Protein AF-A0A2I1GDS0-F1 (afdb_monomer_lite)

Structure (mmCIF, N/CA/C/O backbone):
data_AF-A0A2I1GDS0-F1
#
_entry.id   AF-A0A2I1GDS0-F1
#
loop_
_atom_site.group_PDB
_atom_site.id
_atom_site.type_symbol
_atom_site.label_atom_id
_atom_site.label_alt_id
_atom_site.label_comp_id
_atom_site.label_asym_id
_atom_site.label_entity_id
_atom_site.label_seq_id
_atom_site.pdbx_PDB_ins_code
_atom_site.Cartn_x
_atom_site.Cartn_y
_atom_site.Cartn_z
_atom_site.occupancy
_atom_site.B_iso_or_equiv
_atom_site.auth_seq_id
_atom_site.auth_comp_id
_atom_site.auth_asym_id
_atom_site.auth_atom_id
_atom_site.pdbx_PDB_model_num
ATOM 1 N N . ASP A 1 1 ? 11.858 3.551 -2.880 1.00 56.56 1 ASP A N 1
ATOM 2 C CA . ASP A 1 1 ? 11.805 3.220 -4.313 1.00 56.56 1 ASP A CA 1
ATOM 3 C C . ASP A 1 1 ? 11.439 4.483 -5.085 1.00 56.56 1 ASP A C 1
ATOM 5 O O . ASP A 1 1 ? 10.442 5.107 -4.745 1.00 56.56 1 ASP A O 1
ATOM 9 N N . GLY A 1 2 ? 12.269 4.949 -6.021 1.00 64.50 2 GLY A N 1
ATOM 10 C CA . GLY A 1 2 ? 12.108 6.280 -6.642 1.00 64.50 2 GLY A CA 1
ATOM 11 C C . GLY A 1 2 ? 10.943 6.406 -7.636 1.00 64.50 2 GLY A C 1
ATOM 12 O O . GLY A 1 2 ? 10.672 7.502 -8.114 1.00 64.50 2 GLY A O 1
ATOM 13 N N . LYS A 1 3 ? 10.263 5.295 -7.953 1.00 78.25 3 LYS A N 1
ATOM 14 C CA . LYS A 1 3 ? 9.218 5.182 -8.991 1.00 78.25 3 LYS A CA 1
ATOM 15 C C . LYS A 1 3 ? 7.833 4.825 -8.429 1.00 78.25 3 LYS A C 1
ATOM 17 O O . LYS A 1 3 ? 7.006 4.235 -9.123 1.00 78.25 3 LYS A O 1
ATOM 22 N N . HIS A 1 4 ? 7.586 5.132 -7.155 1.00 80.50 4 HIS A N 1
ATOM 23 C CA . HIS A 1 4 ? 6.299 4.880 -6.506 1.00 80.50 4 HIS A CA 1
ATOM 24 C C . HIS A 1 4 ? 5.542 6.187 -6.296 1.00 80.50 4 HIS A C 1
ATOM 26 O O . HIS A 1 4 ? 5.938 7.023 -5.486 1.00 80.50 4 HIS A O 1
ATOM 32 N N . THR A 1 5 ? 4.432 6.342 -7.009 1.00 84.19 5 THR A N 1
ATOM 33 C CA . THR A 1 5 ? 3.526 7.479 -6.852 1.00 84.19 5 THR A CA 1
ATOM 34 C C . THR A 1 5 ? 2.312 7.051 -6.038 1.00 84.19 5 THR A C 1
ATOM 36 O O . THR A 1 5 ? 1.703 6.012 -6.294 1.00 84.19 5 THR A O 1
ATOM 39 N N . ILE A 1 6 ? 1.958 7.844 -5.029 1.00 83.38 6 ILE A N 1
ATOM 40 C CA . ILE A 1 6 ? 0.810 7.589 -4.158 1.00 83.38 6 ILE A CA 1
ATOM 41 C C . ILE A 1 6 ? -0.181 8.740 -4.343 1.00 83.38 6 ILE A C 1
ATOM 43 O O . ILE A 1 6 ? 0.145 9.898 -4.100 1.00 83.38 6 ILE A O 1
ATOM 47 N N . HIS A 1 7 ? -1.396 8.407 -4.760 1.00 83.19 7 HIS A N 1
ATOM 48 C CA . HIS A 1 7 ? -2.513 9.314 -4.975 1.00 83.19 7 HIS A CA 1
ATOM 49 C C . HIS A 1 7 ? -3.502 9.204 -3.811 1.00 83.19 7 HIS A C 1
ATOM 51 O O . HIS A 1 7 ? -4.085 8.140 -3.576 1.00 83.19 7 HIS A O 1
ATOM 57 N N . TYR A 1 8 ? -3.688 10.302 -3.079 1.00 78.94 8 TYR A N 1
ATOM 58 C CA . TYR A 1 8 ? -4.606 10.364 -1.947 1.00 78.94 8 TYR A CA 1
ATOM 59 C C . TYR A 1 8 ? -5.020 11.795 -1.594 1.00 78.94 8 TYR A C 1
ATOM 61 O O . TYR A 1 8 ? -4.268 12.743 -1.826 1.00 78.94 8 TYR A O 1
ATOM 69 N N . ASP A 1 9 ? -6.178 11.924 -0.947 1.00 68.19 9 ASP A N 1
ATOM 70 C CA . ASP A 1 9 ? -6.580 13.144 -0.247 1.00 68.19 9 ASP A CA 1
ATOM 71 C C . ASP A 1 9 ? -5.935 13.190 1.147 1.00 68.19 9 ASP A C 1
ATOM 73 O O . ASP A 1 9 ? -5.856 12.167 1.828 1.00 68.19 9 ASP A O 1
ATOM 77 N N . LYS A 1 10 ? -5.425 14.369 1.548 1.00 68.25 10 LYS A N 1
ATOM 78 C CA . LYS A 1 10 ? -4.581 14.614 2.743 1.00 68.25 10 LYS A CA 1
ATOM 79 C C . LYS A 1 10 ? -4.877 13.670 3.927 1.00 68.25 10 LYS A C 1
ATOM 81 O O . LYS A 1 10 ? -5.989 13.660 4.440 1.00 68.25 10 LYS A O 1
ATOM 86 N N . GLY A 1 11 ? -3.843 12.986 4.433 1.00 67.94 11 GLY A N 1
ATOM 87 C CA . GLY A 1 11 ? -3.918 12.160 5.652 1.00 67.94 11 GLY A CA 1
ATOM 88 C C . GLY A 1 11 ? -3.932 10.641 5.437 1.00 67.94 11 GLY A C 1
ATOM 89 O O . GLY A 1 11 ? -4.123 9.894 6.394 1.00 67.94 11 GLY A O 1
ATOM 90 N N . PHE A 1 12 ? -3.716 10.167 4.210 1.00 74.19 12 PHE A N 1
ATOM 91 C CA . PHE A 1 12 ? -3.593 8.740 3.919 1.00 74.19 12 PHE A CA 1
ATOM 92 C C . PHE A 1 12 ? -2.168 8.230 4.151 1.00 74.19 12 PHE A C 1
ATOM 94 O O . PHE A 1 12 ? -1.207 8.724 3.562 1.00 74.19 12 PHE A O 1
ATOM 101 N N . GLU A 1 13 ? -2.062 7.187 4.967 1.00 76.94 13 GLU A N 1
ATOM 102 C CA . GLU A 1 13 ? -0.879 6.340 5.056 1.00 76.94 13 GLU A CA 1
ATOM 103 C C . GLU A 1 13 ? -1.105 5.093 4.188 1.00 76.94 13 GLU A C 1
ATOM 105 O O . GLU A 1 13 ? -2.076 4.364 4.429 1.00 76.94 13 GLU A O 1
ATOM 110 N N . PRO A 1 14 ? -0.241 4.821 3.194 1.00 79.25 14 PRO A N 1
ATOM 111 C CA . PRO A 1 14 ? -0.316 3.596 2.407 1.00 79.25 14 PRO A CA 1
ATOM 112 C C . PRO A 1 14 ? -0.259 2.353 3.296 1.00 79.25 14 PRO A C 1
ATOM 114 O O . PRO A 1 14 ? 0.518 2.291 4.247 1.00 79.25 14 PRO A O 1
ATOM 117 N N . ILE A 1 15 ? -1.054 1.340 2.951 1.00 85.44 15 ILE A N 1
ATOM 118 C CA . ILE A 1 15 ? -1.012 0.018 3.585 1.00 85.44 15 ILE A CA 1
ATOM 119 C C . ILE A 1 15 ? 0.313 -0.666 3.243 1.00 85.44 15 ILE A C 1
ATOM 121 O O . ILE A 1 15 ? 0.944 -1.250 4.117 1.00 85.44 15 ILE A O 1
ATOM 125 N N . VAL A 1 16 ? 0.736 -0.566 1.979 1.00 83.06 16 VAL A N 1
ATOM 126 C CA . VAL A 1 16 ? 1.991 -1.134 1.478 1.00 83.06 16 VAL A CA 1
ATOM 127 C C . VAL A 1 16 ? 2.834 -0.037 0.841 1.00 83.06 16 VAL A C 1
ATOM 129 O O . VAL A 1 16 ? 2.360 0.704 -0.025 1.00 83.06 16 VAL A O 1
ATOM 132 N N . ILE A 1 17 ? 4.089 0.047 1.284 1.00 80.75 17 ILE A N 1
ATOM 133 C CA . ILE A 1 17 ? 5.100 0.989 0.783 1.00 80.75 17 ILE A CA 1
ATOM 134 C C . ILE A 1 17 ? 6.173 0.243 -0.016 1.00 80.75 17 ILE A C 1
ATOM 136 O O . ILE A 1 17 ? 6.672 0.761 -1.012 1.00 80.75 17 ILE A O 1
ATOM 140 N N . ASP A 1 18 ? 6.489 -0.994 0.354 1.00 81.25 18 ASP A N 1
ATOM 141 C CA . ASP A 1 18 ? 7.549 -1.758 -0.298 1.00 81.25 18 ASP A CA 1
ATOM 142 C C . ASP A 1 18 ? 7.093 -2.374 -1.613 1.00 81.25 18 ASP A C 1
ATOM 144 O O . ASP A 1 18 ? 5.922 -2.711 -1.798 1.00 81.25 18 ASP A O 1
ATOM 148 N N 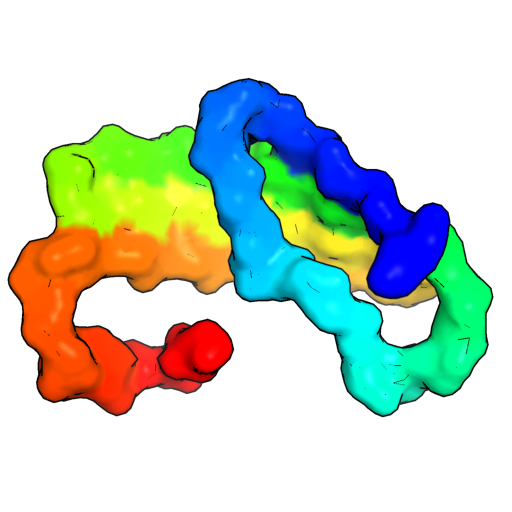. LYS A 1 19 ? 8.029 -2.489 -2.554 1.00 81.00 19 LYS A N 1
ATOM 149 C CA . LYS A 1 19 ? 7.840 -3.208 -3.812 1.00 81.00 19 LYS A CA 1
ATOM 150 C C . LYS A 1 19 ? 7.579 -4.685 -3.547 1.00 81.00 19 LYS A C 1
ATOM 152 O O . LYS A 1 19 ? 8.176 -5.281 -2.654 1.00 81.00 19 LYS A O 1
ATOM 157 N N . GLU A 1 20 ? 6.703 -5.274 -4.352 1.00 81.25 20 GLU A N 1
ATOM 158 C CA . GLU A 1 20 ? 6.436 -6.703 -4.342 1.00 81.25 20 GLU A CA 1
ATOM 159 C C . GLU A 1 20 ? 7.750 -7.510 -4.434 1.00 81.25 20 GLU A C 1
ATOM 161 O O . GLU A 1 20 ? 8.463 -7.393 -5.435 1.00 81.25 20 GLU A O 1
ATOM 166 N N . PRO A 1 21 ? 8.080 -8.358 -3.437 1.00 80.81 21 PRO A N 1
ATOM 167 C CA . PRO A 1 21 ? 9.392 -9.010 -3.355 1.00 80.81 21 PRO A CA 1
ATOM 168 C C . PRO A 1 21 ? 9.637 -10.035 -4.471 1.00 80.81 21 PRO A C 1
ATOM 170 O O . PRO A 1 21 ? 10.772 -10.432 -4.709 1.00 80.81 21 PRO A O 1
ATOM 173 N N . TRP A 1 22 ? 8.584 -10.462 -5.169 1.00 80.38 22 TRP A N 1
ATOM 174 C CA . TRP A 1 22 ? 8.665 -11.362 -6.321 1.00 80.38 22 TRP A CA 1
ATOM 175 C C . TRP A 1 22 ? 8.848 -10.636 -7.661 1.00 80.38 22 TRP A C 1
ATOM 177 O O . TRP A 1 22 ? 8.968 -11.296 -8.693 1.00 80.38 22 TRP A O 1
ATOM 187 N N . VAL A 1 23 ? 8.861 -9.299 -7.684 1.00 79.12 23 VAL A N 1
ATOM 188 C CA . VAL A 1 23 ? 9.123 -8.532 -8.906 1.00 79.12 23 VAL A CA 1
ATOM 189 C C . VAL A 1 23 ? 10.552 -8.005 -8.869 1.00 79.12 23 VAL A C 1
ATOM 191 O O . VAL A 1 23 ? 10.881 -7.093 -8.112 1.00 79.12 23 VAL A O 1
ATOM 194 N N . MET A 1 24 ? 11.413 -8.571 -9.710 1.00 78.75 24 MET A N 1
ATOM 195 C CA . MET A 1 24 ? 12.832 -8.203 -9.764 1.00 78.75 24 MET A CA 1
ATOM 196 C C . MET A 1 24 ? 13.041 -6.867 -10.494 1.00 78.75 24 MET A C 1
ATOM 198 O O . MET A 1 24 ? 13.768 -6.006 -10.007 1.00 78.75 24 MET A O 1
ATOM 202 N N . ASP A 1 25 ? 12.320 -6.636 -11.594 1.00 82.25 25 ASP A N 1
ATOM 203 C CA . ASP A 1 25 ? 12.449 -5.437 -12.436 1.00 82.25 25 ASP A CA 1
ATOM 204 C C . ASP A 1 25 ? 11.968 -4.168 -11.734 1.00 82.25 25 ASP A C 1
ATOM 206 O O . ASP A 1 25 ? 10.951 -4.192 -11.047 1.00 82.25 25 ASP A O 1
ATOM 210 N N . GLU A 1 26 ? 12.630 -3.032 -11.939 1.00 80.88 26 GLU A N 1
ATOM 211 C CA . GLU A 1 26 ? 12.055 -1.733 -11.579 1.00 80.88 26 GLU A CA 1
ATOM 212 C C . GLU A 1 26 ? 10.881 -1.379 -12.502 1.00 80.88 26 GLU A C 1
ATOM 214 O O . GLU A 1 26 ? 10.960 -1.536 -13.721 1.00 80.88 26 GLU A O 1
ATOM 219 N N . TYR A 1 27 ? 9.803 -0.842 -11.937 1.00 85.00 27 TYR A N 1
ATOM 220 C CA . TYR A 1 27 ? 8.653 -0.356 -12.697 1.00 85.00 27 TYR A CA 1
ATOM 221 C C . TYR A 1 27 ? 8.003 0.827 -11.990 1.00 85.00 27 TYR A C 1
ATOM 223 O O . TYR A 1 27 ? 8.180 1.029 -10.789 1.00 85.00 27 TYR A O 1
ATOM 231 N N . GLU A 1 28 ? 7.248 1.609 -12.756 1.00 85.75 28 GLU A N 1
ATOM 232 C CA . GLU A 1 28 ? 6.364 2.618 -12.189 1.00 85.75 28 GLU A CA 1
ATOM 233 C C . GLU A 1 28 ? 5.185 1.945 -11.510 1.00 85.75 28 GLU A C 1
ATOM 235 O O . GLU A 1 28 ? 4.487 1.116 -12.101 1.00 85.75 28 GLU A O 1
ATOM 240 N N . ARG A 1 29 ? 4.960 2.321 -10.257 1.00 88.38 29 ARG A N 1
ATOM 241 C CA . ARG A 1 29 ? 3.864 1.799 -9.460 1.00 88.38 29 ARG A CA 1
ATOM 242 C C . ARG A 1 29 ? 3.026 2.947 -8.947 1.00 88.38 29 ARG A C 1
ATOM 244 O O . ARG A 1 29 ? 3.544 3.857 -8.303 1.00 88.38 29 ARG A O 1
ATOM 251 N N . ASN A 1 30 ? 1.723 2.851 -9.172 1.00 88.88 30 ASN A N 1
ATOM 252 C CA . ASN A 1 30 ? 0.766 3.844 -8.715 1.00 88.88 30 ASN A CA 1
ATOM 253 C C . ASN A 1 30 ? -0.108 3.243 -7.620 1.00 88.88 30 ASN A C 1
ATOM 255 O O . ASN A 1 30 ? -0.678 2.165 -7.778 1.00 88.88 30 ASN A O 1
ATOM 259 N N . SER A 1 31 ? -0.191 3.926 -6.486 1.00 89.75 31 SER A N 1
ATOM 260 C CA . SER A 1 31 ? -1.087 3.580 -5.389 1.00 89.75 31 SER A CA 1
ATOM 261 C C . SER A 1 31 ? -2.206 4.594 -5.292 1.00 89.75 31 SER A C 1
ATOM 263 O O . SER A 1 31 ? -1.946 5.787 -5.329 1.00 89.75 31 SER A O 1
ATOM 265 N N . TYR A 1 32 ? -3.431 4.125 -5.114 1.00 90.38 32 TYR A N 1
ATOM 266 C CA . TYR A 1 32 ? -4.615 4.962 -4.992 1.00 90.38 32 TYR A CA 1
ATOM 267 C C . TYR A 1 32 ? -5.347 4.617 -3.702 1.00 90.38 32 TYR A C 1
ATOM 269 O O . TYR A 1 32 ? -5.635 3.446 -3.445 1.00 90.38 32 TYR A O 1
ATOM 277 N N . CYS A 1 33 ? -5.676 5.630 -2.907 1.00 91.06 33 CYS A N 1
ATOM 278 C CA . CYS A 1 33 ? -6.664 5.489 -1.845 1.00 91.06 33 CYS A CA 1
ATOM 279 C C . CYS A 1 33 ? -8.060 5.501 -2.478 1.00 91.06 33 CYS A C 1
ATOM 281 O O . CYS A 1 33 ? -8.518 6.540 -2.945 1.00 91.06 33 CYS A O 1
ATOM 283 N N . LEU A 1 34 ? -8.723 4.345 -2.525 1.00 91.00 34 LEU A N 1
ATOM 284 C CA . LEU A 1 34 ? -10.087 4.249 -3.053 1.00 91.00 34 LEU A CA 1
ATOM 285 C C . LEU A 1 34 ? -11.128 4.635 -2.004 1.00 91.00 34 LEU A C 1
ATOM 287 O O . LEU A 1 34 ? -12.190 5.157 -2.330 1.00 91.00 34 LEU A O 1
ATOM 291 N N . TYR A 1 35 ? -10.841 4.322 -0.744 1.00 89.62 35 TYR A N 1
ATOM 292 C CA . TYR A 1 35 ? -11.744 4.571 0.363 1.00 89.62 35 TYR A CA 1
ATOM 293 C C . TYR A 1 35 ? -10.957 4.668 1.659 1.00 89.62 35 TYR A C 1
ATOM 295 O O . TYR A 1 35 ? -10.125 3.809 1.953 1.00 89.62 35 TYR A O 1
ATOM 303 N N . GLN A 1 36 ? -11.275 5.674 2.464 1.00 87.56 36 GLN A N 1
ATOM 304 C CA . GLN A 1 36 ? -10.830 5.740 3.842 1.00 87.56 36 GLN A CA 1
ATOM 305 C C . GLN A 1 36 ? -11.976 6.238 4.711 1.00 87.56 36 GLN A C 1
ATOM 307 O O . GLN A 1 36 ? -12.578 7.276 4.436 1.00 87.56 36 GLN A O 1
ATOM 312 N N . LYS A 1 37 ? -12.270 5.503 5.780 1.00 87.69 37 LYS A N 1
ATOM 313 C CA . LYS A 1 37 ? -13.253 5.916 6.776 1.00 87.69 37 LYS A CA 1
ATOM 314 C C . LYS A 1 37 ? -12.687 5.736 8.169 1.00 87.69 37 LYS A C 1
ATOM 316 O O . LYS A 1 37 ? -12.242 4.650 8.536 1.00 87.69 37 LYS A O 1
ATOM 321 N N . LYS A 1 38 ? -12.739 6.817 8.942 1.00 86.75 38 LYS A N 1
ATOM 322 C CA . LYS A 1 38 ? -12.393 6.833 10.358 1.00 86.75 38 LYS A CA 1
ATOM 323 C C . LYS A 1 38 ? -13.673 6.928 11.180 1.00 86.75 38 LYS A C 1
ATOM 325 O O . LYS A 1 38 ? -14.385 7.924 11.106 1.00 86.75 38 LYS A O 1
ATOM 330 N N . GLU A 1 39 ? -13.952 5.892 11.957 1.00 86.00 39 GLU A N 1
ATOM 331 C CA . GLU A 1 39 ? -15.027 5.852 12.946 1.00 86.00 39 GLU A CA 1
ATOM 332 C C . GLU A 1 39 ? -14.398 5.648 14.322 1.00 86.00 39 GLU A C 1
ATOM 334 O O . GLU A 1 39 ? -13.955 4.551 14.661 1.00 86.00 39 GLU A O 1
ATOM 339 N N . ASN A 1 40 ? -14.350 6.711 15.127 1.00 84.50 40 ASN A N 1
ATOM 340 C CA . ASN A 1 40 ? -13.707 6.710 16.442 1.00 84.50 40 ASN A CA 1
ATOM 341 C C . ASN A 1 40 ? -12.230 6.265 16.357 1.00 84.50 40 ASN A C 1
ATOM 343 O O . ASN A 1 40 ? -11.401 6.969 15.774 1.00 84.50 40 ASN A O 1
ATOM 347 N N . THR A 1 41 ? -11.908 5.103 16.932 1.00 83.38 41 THR A N 1
ATOM 348 C CA . THR A 1 41 ? -10.579 4.470 16.935 1.00 83.38 41 THR A CA 1
ATOM 349 C C . THR A 1 41 ? -10.359 3.529 15.756 1.00 83.38 41 THR A C 1
ATOM 35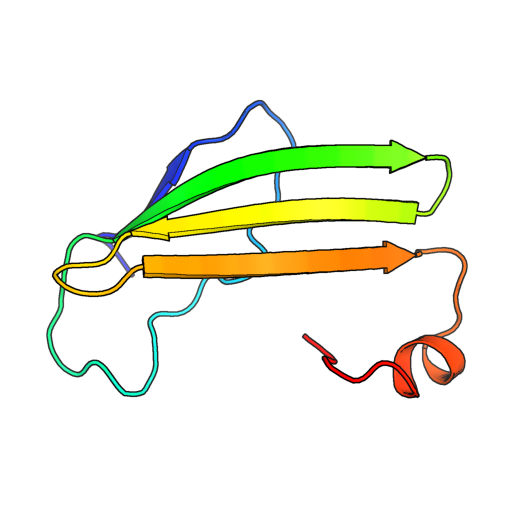1 O O . THR A 1 41 ? -9.247 3.042 15.563 1.00 83.38 41 THR A O 1
ATOM 354 N N . ARG A 1 42 ? -11.405 3.237 14.975 1.00 83.75 42 ARG A N 1
ATOM 355 C CA . ARG A 1 42 ? -11.351 2.286 13.870 1.00 83.75 42 ARG A CA 1
ATOM 356 C C . ARG A 1 42 ? -11.166 3.019 12.550 1.00 83.75 42 ARG A C 1
ATOM 358 O O . ARG A 1 42 ? -11.967 3.873 12.178 1.00 83.75 42 ARG A O 1
ATOM 365 N N . ILE A 1 43 ? -10.121 2.654 11.823 1.00 86.88 43 ILE A N 1
ATOM 366 C CA . ILE A 1 43 ? -9.800 3.189 10.502 1.00 86.88 43 ILE A CA 1
ATOM 367 C C . ILE A 1 43 ? -9.900 2.042 9.504 1.00 86.88 43 ILE A C 1
ATOM 369 O O . ILE A 1 43 ? -9.252 1.009 9.661 1.00 86.88 43 ILE A O 1
ATOM 373 N N . GLN A 1 44 ? -10.730 2.215 8.483 1.00 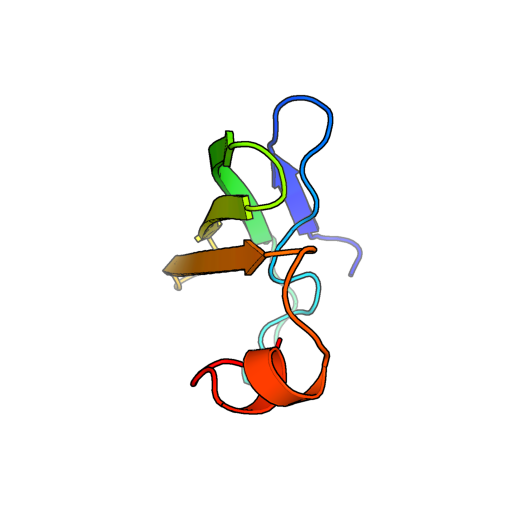87.94 44 GLN A N 1
ATOM 374 C CA . GLN A 1 44 ? -10.837 1.290 7.361 1.00 87.94 44 GLN A CA 1
ATOM 375 C C . GLN A 1 44 ? -10.288 1.960 6.116 1.00 87.94 44 GLN A C 1
ATOM 377 O O . GLN A 1 44 ? -10.686 3.079 5.793 1.00 87.94 44 GLN A O 1
ATOM 382 N N . THR A 1 45 ? -9.399 1.260 5.425 1.00 88.88 45 THR A N 1
ATOM 383 C CA . THR A 1 45 ? -8.695 1.767 4.253 1.00 88.88 45 THR A CA 1
ATOM 384 C C . THR A 1 45 ? -8.756 0.731 3.137 1.00 88.88 45 THR A C 1
ATOM 386 O O . THR A 1 45 ? -8.427 -0.437 3.355 1.00 88.88 45 THR A O 1
ATOM 389 N N . LEU A 1 46 ? -9.145 1.167 1.939 1.00 91.31 46 LEU A N 1
ATOM 390 C CA . LEU A 1 46 ? -9.064 0.400 0.700 1.00 91.31 46 LEU A CA 1
ATOM 391 C C . LEU A 1 46 ? -8.055 1.076 -0.232 1.00 91.31 46 LEU A C 1
ATOM 393 O O . LEU A 1 46 ? -8.255 2.219 -0.647 1.00 91.31 46 LEU A O 1
ATOM 397 N N . GLN A 1 47 ? -6.983 0.365 -0.564 1.00 91.50 47 GLN A N 1
ATOM 398 C CA . GLN A 1 47 ? -5.932 0.825 -1.464 1.00 91.50 47 GLN A CA 1
ATOM 399 C C . GLN A 1 47 ? -5.889 -0.047 -2.717 1.00 91.50 47 GLN A C 1
ATOM 401 O O . GLN A 1 47 ? -5.932 -1.274 -2.640 1.00 91.50 47 GLN A O 1
ATOM 406 N N . LEU A 1 48 ? -5.749 0.597 -3.869 1.00 92.56 48 LEU A N 1
ATOM 407 C CA . LEU A 1 48 ? -5.460 -0.040 -5.147 1.00 92.56 48 LEU A CA 1
ATOM 408 C C . LEU A 1 48 ? -4.004 0.221 -5.511 1.00 92.56 48 LEU A C 1
ATOM 410 O O . LEU A 1 48 ? -3.546 1.359 -5.438 1.00 92.56 48 LEU A O 1
ATOM 414 N N . ILE A 1 49 ? -3.289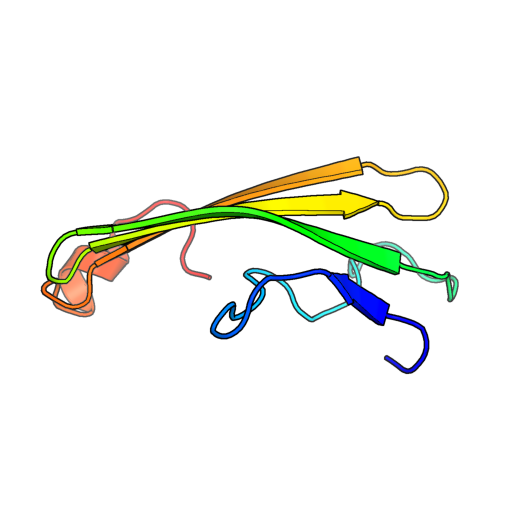 -0.813 -5.931 1.00 91.25 49 ILE A N 1
ATOM 415 C CA . ILE A 1 49 ? -1.933 -0.699 -6.460 1.00 91.25 49 ILE A CA 1
ATOM 416 C C . ILE A 1 49 ? -1.947 -1.209 -7.894 1.00 91.25 49 ILE A C 1
ATOM 418 O O . ILE A 1 49 ? -2.334 -2.349 -8.150 1.00 91.25 49 ILE A O 1
ATOM 422 N N . VAL A 1 50 ? -1.528 -0.352 -8.820 1.00 90.56 50 VAL A N 1
ATOM 423 C CA . VAL A 1 50 ? -1.384 -0.671 -10.239 1.00 90.56 50 VAL A CA 1
ATOM 424 C C . VAL A 1 50 ? 0.105 -0.714 -10.559 1.00 90.56 50 VAL A C 1
ATOM 426 O O . VAL A 1 50 ? 0.801 0.301 -10.460 1.00 90.56 50 VAL A O 1
ATOM 429 N N . GLY A 1 51 ? 0.590 -1.911 -10.884 1.00 87.12 51 GLY A N 1
ATOM 430 C CA . GLY A 1 51 ? 1.939 -2.150 -11.389 1.00 87.12 51 GLY A CA 1
ATOM 431 C C . GLY A 1 51 ? 1.954 -2.324 -12.909 1.00 87.12 51 GLY A C 1
ATOM 432 O O . GLY A 1 51 ? 0.965 -2.066 -13.591 1.00 87.12 51 GLY A O 1
ATOM 433 N N . ARG A 1 52 ? 3.072 -2.821 -13.452 1.00 84.06 52 ARG A N 1
ATOM 434 C CA . ARG A 1 52 ? 3.252 -2.999 -14.909 1.00 84.06 52 ARG A CA 1
ATOM 435 C C . ARG A 1 52 ? 2.244 -3.968 -15.536 1.00 84.06 52 ARG A C 1
ATOM 437 O O . ARG A 1 52 ? 1.798 -3.769 -16.661 1.00 84.06 52 ARG A O 1
ATOM 444 N N . SER A 1 53 ? 1.938 -5.057 -14.838 1.00 86.12 53 SER A N 1
ATOM 445 C CA . SER A 1 53 ? 1.049 -6.126 -15.328 1.00 86.12 53 SER A CA 1
ATOM 446 C C . SER A 1 53 ? 0.194 -6.726 -14.212 1.00 86.12 53 SER A C 1
ATOM 448 O O . SER A 1 53 ? -0.434 -7.765 -14.391 1.00 86.12 53 SER A O 1
ATOM 450 N N . THR A 1 54 ? 0.199 -6.088 -13.044 1.00 87.81 54 THR A N 1
ATOM 451 C CA . THR A 1 54 ? -0.470 -6.549 -11.832 1.00 87.81 54 THR A CA 1
ATOM 452 C C . THR A 1 54 ? -1.385 -5.463 -11.304 1.00 87.81 54 THR A C 1
ATOM 454 O O . THR A 1 54 ? -1.087 -4.269 -11.372 1.00 87.81 54 THR A O 1
ATOM 457 N N . VAL A 1 55 ? -2.499 -5.909 -10.736 1.00 90.81 55 VAL A N 1
ATOM 458 C CA . VAL A 1 55 ? -3.385 -5.080 -9.931 1.00 90.81 55 VAL A CA 1
ATOM 459 C C . VAL A 1 55 ? -3.510 -5.750 -8.572 1.00 90.81 55 VAL A C 1
ATOM 461 O O . VAL A 1 55 ? -3.798 -6.944 -8.496 1.00 90.81 55 VAL A O 1
ATOM 464 N N . GLN A 1 56 ? -3.280 -4.993 -7.504 1.00 90.81 56 GLN A N 1
ATOM 465 C CA . GLN A 1 56 ? -3.467 -5.457 -6.133 1.00 90.81 56 GLN A CA 1
ATOM 466 C C . GLN A 1 56 ? -4.497 -4.587 -5.429 1.00 90.81 56 GLN A C 1
ATOM 468 O O . GLN A 1 56 ? -4.483 -3.363 -5.559 1.00 90.81 56 GLN A O 1
ATOM 473 N N . ILE A 1 57 ? -5.365 -5.225 -4.650 1.00 92.62 57 ILE A N 1
ATOM 474 C CA . ILE A 1 57 ? -6.366 -4.546 -3.833 1.00 92.62 57 ILE A CA 1
ATOM 475 C C . ILE A 1 57 ? -6.082 -4.903 -2.381 1.00 92.62 57 ILE A C 1
ATOM 477 O O . ILE A 1 57 ? -6.132 -6.069 -1.994 1.00 92.62 57 ILE A O 1
ATOM 481 N N . TRP A 1 58 ? -5.786 -3.884 -1.586 1.00 91.00 58 TRP A N 1
ATOM 482 C CA . TRP A 1 58 ? -5.482 -4.006 -0.171 1.00 91.00 58 TRP A CA 1
ATOM 483 C C . TRP A 1 58 ? -6.621 -3.425 0.648 1.00 91.00 58 TRP A C 1
ATOM 485 O O . TRP A 1 58 ? -6.991 -2.266 0.477 1.00 91.00 58 TRP A O 1
ATOM 495 N N . HIS A 1 59 ? -7.156 -4.225 1.565 1.00 89.75 59 HIS A N 1
ATOM 496 C CA . HIS A 1 59 ? -8.145 -3.785 2.537 1.00 89.75 59 HIS A CA 1
ATOM 497 C C . HIS A 1 59 ? -7.562 -3.938 3.940 1.00 89.75 59 HIS A C 1
ATOM 499 O O . HIS A 1 59 ? -7.259 -5.050 4.377 1.00 89.75 59 HIS A O 1
ATOM 505 N N . GLN A 1 60 ? -7.398 -2.818 4.643 1.00 86.25 60 GLN A N 1
ATOM 506 C CA . GLN A 1 60 ? -6.883 -2.795 6.004 1.00 86.25 60 GLN A CA 1
ATOM 507 C C . GLN A 1 60 ? -7.915 -2.194 6.951 1.00 86.25 60 GLN A C 1
ATOM 509 O O . GLN A 1 60 ? -8.456 -1.116 6.715 1.00 86.25 60 GLN A O 1
ATOM 514 N N . VAL A 1 61 ? -8.134 -2.891 8.062 1.00 85.44 61 VAL A N 1
ATOM 515 C CA . VAL A 1 61 ? -8.943 -2.423 9.183 1.00 85.44 61 VAL A CA 1
ATOM 516 C C . VAL A 1 61 ? -8.014 -2.279 10.383 1.00 85.44 61 VAL A C 1
ATOM 518 O O . VAL A 1 61 ? -7.583 -3.281 10.952 1.00 85.44 61 VAL A O 1
ATOM 521 N N . ARG A 1 62 ? -7.689 -1.040 10.755 1.00 80.19 62 ARG A N 1
ATOM 522 C CA . ARG A 1 62 ? -6.972 -0.710 11.992 1.00 80.19 62 ARG A CA 1
ATOM 523 C C . ARG A 1 62 ? -7.984 -0.351 13.072 1.00 80.19 62 ARG A C 1
ATOM 525 O O . ARG A 1 62 ? -9.015 0.248 12.777 1.00 80.19 62 ARG A O 1
ATOM 532 N N . ASP A 1 63 ? -7.703 -0.726 14.309 1.00 81.69 63 ASP A N 1
ATOM 533 C CA . ASP A 1 63 ? -8.499 -0.321 15.463 1.00 81.69 63 ASP A CA 1
ATOM 534 C C . ASP A 1 63 ? -7.562 -0.007 16.624 1.00 81.69 63 ASP A C 1
ATOM 536 O O . ASP A 1 63 ? -7.038 -0.913 17.274 1.00 81.69 63 ASP A O 1
ATOM 540 N N . ASP A 1 64 ? -7.348 1.285 16.862 1.00 74.69 64 ASP A N 1
ATOM 541 C CA . ASP A 1 64 ? -6.398 1.784 17.859 1.00 74.69 64 ASP A CA 1
ATOM 542 C C . ASP A 1 64 ? -6.862 1.504 19.300 1.00 74.69 64 ASP A C 1
ATOM 544 O O . ASP A 1 64 ? -6.082 1.634 20.242 1.00 74.69 64 ASP A O 1
ATOM 548 N N . SER A 1 65 ? -8.122 1.086 19.490 1.00 75.88 65 SER A N 1
ATOM 549 C CA . SER A 1 65 ? -8.643 0.659 20.795 1.00 75.88 65 SER A CA 1
ATOM 550 C C . SER A 1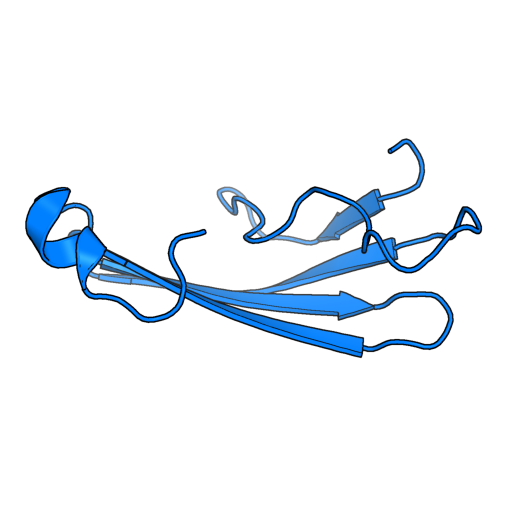 65 ? -8.200 -0.751 21.191 1.00 75.88 65 SER A C 1
ATOM 552 O O . SER A 1 65 ? -8.286 -1.125 22.365 1.00 75.88 65 SER A O 1
ATOM 554 N N . LYS A 1 66 ? -7.730 -1.558 20.231 1.00 70.38 66 LYS A N 1
ATOM 555 C CA . LYS A 1 66 ? -7.367 -2.952 20.483 1.00 70.38 66 LYS A CA 1
ATOM 556 C C . LYS A 1 66 ? -5.937 -3.061 20.985 1.00 70.38 66 LYS A C 1
ATOM 558 O O . LYS A 1 66 ? -4.998 -2.511 20.416 1.00 70.38 66 LYS A O 1
ATOM 563 N N . SER A 1 67 ? -5.757 -3.855 22.037 1.00 68.19 67 SER A N 1
ATOM 564 C CA . SER A 1 67 ? -4.424 -4.193 22.529 1.00 68.19 67 SER A CA 1
ATOM 565 C C . SER A 1 67 ? -3.633 -4.968 21.467 1.00 68.19 67 SER A C 1
ATOM 567 O O . SER A 1 67 ? -4.204 -5.686 20.640 1.00 68.19 67 SER A O 1
ATOM 569 N N . LYS A 1 68 ? -2.295 -4.902 21.535 1.00 65.69 68 LYS A N 1
ATOM 570 C CA . LYS A 1 68 ? -1.404 -5.694 20.664 1.00 65.69 68 LYS A CA 1
ATOM 571 C C . LYS A 1 68 ? -1.733 -7.195 20.688 1.00 65.69 68 LYS A C 1
ATOM 573 O O . LYS A 1 68 ? -1.509 -7.871 19.690 1.00 65.69 68 LYS A O 1
ATOM 578 N N . GLY A 1 69 ? -2.282 -7.706 21.796 1.00 67.81 69 GLY A N 1
ATOM 579 C CA . GLY A 1 69 ? -2.724 -9.096 21.936 1.00 67.81 69 GLY A CA 1
ATOM 580 C C . GLY A 1 69 ? -3.991 -9.426 21.139 1.00 67.81 69 GLY A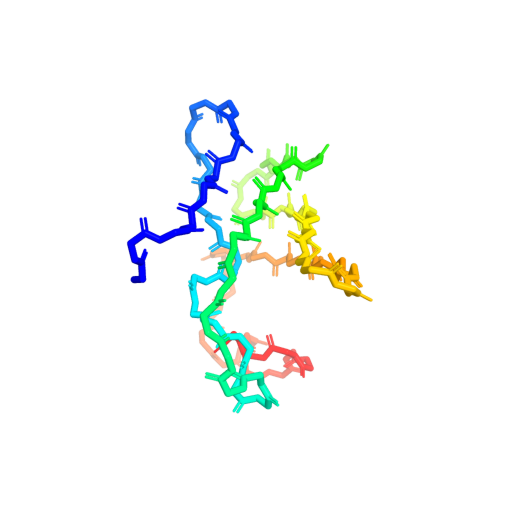 C 1
ATOM 581 O O . GLY A 1 69 ? -4.066 -10.488 20.531 1.00 67.81 69 GLY A O 1
ATOM 582 N N . GLU A 1 70 ? -4.955 -8.512 21.055 1.00 65.44 70 GLU A N 1
ATOM 583 C CA . GLU A 1 70 ? -6.169 -8.693 20.241 1.00 65.44 70 GLU A CA 1
ATOM 584 C C . GLU A 1 70 ? -5.892 -8.471 18.751 1.00 65.44 70 GLU A C 1
ATOM 586 O O . GLU A 1 70 ? -6.348 -9.248 17.910 1.00 65.44 70 GLU A O 1
ATOM 591 N N . LEU A 1 71 ? -5.047 -7.487 18.423 1.00 65.06 71 LEU A N 1
ATOM 592 C CA . LEU A 1 71 ? -4.506 -7.317 17.072 1.00 65.06 71 LEU A CA 1
ATOM 593 C C . LEU A 1 71 ? -3.722 -8.564 16.632 1.00 65.06 71 LEU A C 1
ATOM 595 O O . LEU A 1 71 ? -3.613 -8.847 15.441 1.00 65.06 71 LEU A O 1
ATOM 599 N N . SER A 1 72 ? -3.204 -9.340 17.598 1.00 61.56 72 SER A N 1
ATOM 600 C CA . SER A 1 72 ? -2.366 -10.489 17.295 1.00 61.56 72 SER A CA 1
ATOM 601 C C . SER A 1 72 ? -3.073 -11.668 16.639 1.00 61.56 72 SER A C 1
ATOM 603 O O . SER A 1 72 ? -2.415 -12.502 16.020 1.00 61.56 72 SER A O 1
ATOM 605 N N . LYS A 1 73 ? -4.399 -11.703 16.772 1.00 67.81 73 LYS A N 1
ATOM 606 C CA . LYS A 1 73 ? -5.280 -12.762 16.279 1.00 67.81 73 LYS A CA 1
ATOM 607 C C . LYS A 1 73 ? -5.832 -12.469 14.882 1.00 67.81 73 LYS A C 1
ATOM 609 O O . LYS A 1 73 ? -6.558 -13.295 14.338 1.00 67.81 73 LYS A O 1
ATOM 614 N N . LEU A 1 74 ? -5.544 -11.294 14.316 1.00 66.38 74 LEU A N 1
ATOM 615 C CA . LEU A 1 74 ? -6.027 -10.925 12.990 1.00 66.38 74 LEU A CA 1
ATOM 616 C C . LEU A 1 74 ? -5.164 -11.578 11.899 1.00 66.38 74 LEU A C 1
ATOM 618 O O . LEU A 1 74 ? -3.942 -11.623 12.041 1.00 66.38 74 LEU A O 1
ATOM 622 N N . PRO A 1 75 ? -5.784 -12.055 10.805 1.00 53.50 75 PRO A N 1
ATOM 623 C CA . PRO A 1 75 ? -5.111 -12.894 9.813 1.00 53.50 75 PRO A CA 1
ATOM 624 C C . PRO A 1 75 ? -4.014 -12.182 9.009 1.00 53.50 75 PRO A C 1
ATOM 626 O O . PRO A 1 75 ? -3.188 -12.852 8.406 1.00 53.50 75 PRO A O 1
ATOM 629 N N . ASN A 1 76 ? -3.939 -10.850 9.054 1.00 54.47 76 ASN A N 1
ATOM 630 C CA . ASN A 1 76 ? -2.962 -10.060 8.309 1.00 54.47 76 ASN A CA 1
ATOM 631 C C . ASN A 1 76 ? -2.320 -9.051 9.269 1.00 54.47 76 ASN A C 1
ATOM 633 O O . ASN A 1 76 ? -2.698 -7.877 9.301 1.00 54.47 76 ASN A O 1
ATOM 637 N N . LYS A 1 77 ? -1.406 -9.518 10.124 1.00 55.25 77 LYS A N 1
ATOM 638 C CA . LYS A 1 77 ? -0.493 -8.598 10.807 1.00 55.25 77 LYS A CA 1
ATOM 639 C C . LYS A 1 77 ? 0.369 -7.959 9.726 1.00 55.25 77 LYS A C 1
ATOM 641 O O . LYS A 1 77 ? 1.073 -8.695 9.044 1.00 55.25 77 LYS A O 1
ATOM 646 N N . GLY A 1 78 ? 0.189 -6.649 9.555 1.00 43.84 78 GLY A N 1
ATOM 647 C CA . GLY A 1 78 ? 0.852 -5.833 8.537 1.00 43.84 78 GLY A CA 1
ATOM 648 C C . GLY A 1 78 ? 2.346 -6.076 8.441 1.00 43.84 78 GLY A C 1
ATOM 649 O O . GLY A 1 78 ? 2.963 -6.347 9.497 1.00 43.84 78 GLY A O 1
#

Foldseek 3Di:
DVQEAEDDDPPDDDPDDDDDPPDPDDWHKYKYFPDWDDDPQWIWTWMWIDTPPDIDIDIDIGGNPDDPVRVVPDPDPD

Sequence (78 aa):
DGKHTIHYDKGFEPIVIDKEPWVMDEYERNSYCLYQKKENTRIQTLQLIVGRSTVQIWHQVRDDSKSKGELSKLPNKG

Radius of gyration: 14.03 Å; chains: 1; bounding box: 28×28×38 Å

Secondary structure (DSSP, 8-state):
-TTEEEE-SSSPPPS--SPPTT--S---EEEEEEEEEEETTEEEEEEEEE-SS-EEEEEEEEETTS-HHHHTTSS---

pLDDT: mean 79.86, std 10.77, range [43.84, 92.62]

Organism: NCBI:txid588596